Protein AF-A0A2T2RZQ7-F1 (afdb_monomer_lite)

Foldseek 3Di:
DDDPPPDDDPDPVVLCVVQVVCCVVVVDDSVPRDPSSDD

Sequence (39 aa):
MPQPSTGRPAHNHRRILNGIFWILRTGAPWRELPWHYGP

pLDDT: mean 74.9, std 10.38, range [49.66, 89.31]

Secondary structure (DSSP, 8-state):
-PPP--SS----HHHHHHHHHHHHHH---GGG--TTS--

Structure (mmCIF, N/CA/C/O backbone):
data_AF-A0A2T2RZQ7-F1
#
_entry.id   AF-A0A2T2RZQ7-F1
#
loop_
_atom_site.group_PDB
_atom_site.id
_atom_site.type_symbol
_atom_site.label_atom_id
_atom_site.label_alt_id
_atom_site.label_comp_id
_atom_site.label_asym_id
_atom_site.label_entity_id
_atom_si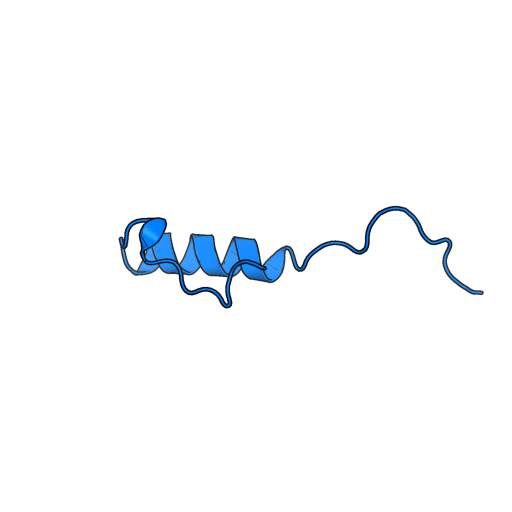te.label_seq_id
_atom_site.pdbx_PDB_ins_code
_atom_site.Cartn_x
_atom_site.Cartn_y
_atom_site.Cartn_z
_atom_site.occupancy
_atom_site.B_iso_or_equiv
_atom_site.auth_seq_id
_atom_site.auth_comp_id
_atom_site.auth_asym_id
_atom_site.auth_atom_id
_atom_site.pdbx_PDB_model_num
ATOM 1 N N . MET A 1 1 ? 7.593 4.726 -37.020 1.00 49.66 1 MET A N 1
ATOM 2 C CA . MET A 1 1 ? 8.818 4.046 -36.542 1.00 49.66 1 MET A CA 1
ATOM 3 C C . MET A 1 1 ? 8.418 3.176 -35.361 1.00 49.66 1 MET A C 1
ATOM 5 O O . MET A 1 1 ? 7.715 3.705 -34.503 1.00 49.66 1 MET A O 1
ATOM 9 N N . PRO A 1 2 ? 8.750 1.876 -35.322 1.00 60.44 2 PRO A N 1
ATOM 10 C CA . PRO A 1 2 ? 8.425 1.053 -34.163 1.00 60.44 2 PRO A CA 1
ATOM 11 C C . PRO A 1 2 ? 9.278 1.533 -32.986 1.00 60.44 2 PRO A C 1
ATOM 13 O O . PRO A 1 2 ? 10.484 1.730 -33.129 1.00 60.44 2 PRO A O 1
ATOM 16 N N . GLN A 1 3 ? 8.642 1.809 -31.849 1.00 65.81 3 GLN A N 1
ATOM 17 C CA . GLN A 1 3 ? 9.363 2.250 -30.660 1.00 65.81 3 GLN A CA 1
ATOM 18 C C . GLN A 1 3 ? 10.229 1.090 -30.140 1.00 65.81 3 GLN A C 1
ATOM 20 O O . GLN A 1 3 ? 9.749 -0.047 -30.108 1.00 65.81 3 GLN A O 1
ATOM 25 N N . PRO A 1 4 ? 11.490 1.344 -29.749 1.00 60.28 4 PRO A N 1
ATOM 26 C CA . PRO A 1 4 ? 12.338 0.315 -29.166 1.00 60.28 4 PRO A CA 1
ATOM 27 C C . PRO A 1 4 ? 11.681 -0.215 -27.888 1.00 60.28 4 PRO A C 1
ATOM 29 O O . PRO A 1 4 ? 11.122 0.551 -27.103 1.00 60.28 4 PRO A O 1
ATOM 32 N N . SER A 1 5 ? 11.716 -1.532 -27.691 1.00 64.44 5 SER A N 1
ATOM 33 C CA . SER A 1 5 ? 11.165 -2.212 -26.516 1.00 64.44 5 SER A CA 1
ATOM 34 C C . SER A 1 5 ? 12.038 -1.927 -25.289 1.00 64.44 5 SER A C 1
ATOM 36 O O . SER A 1 5 ? 12.816 -2.766 -24.842 1.00 64.44 5 SER A O 1
ATOM 38 N N . THR A 1 6 ? 11.974 -0.701 -24.776 1.00 64.56 6 THR A N 1
ATOM 39 C CA . THR A 1 6 ? 12.722 -0.270 -23.596 1.00 64.56 6 THR A CA 1
ATOM 40 C C . THR A 1 6 ? 12.113 -0.920 -22.353 1.00 64.56 6 THR A C 1
ATOM 42 O O . THR A 1 6 ? 11.185 -0.387 -21.755 1.00 64.56 6 THR A O 1
ATOM 45 N N . GLY A 1 7 ? 12.645 -2.081 -21.964 1.00 70.00 7 GLY A N 1
ATOM 46 C CA . GLY A 1 7 ? 12.344 -2.747 -20.693 1.00 70.00 7 GLY A CA 1
ATOM 47 C C . GLY A 1 7 ? 10.967 -3.418 -20.606 1.00 70.00 7 GLY A C 1
ATOM 48 O O . GLY A 1 7 ? 10.111 -3.258 -21.474 1.00 70.00 7 GLY A O 1
ATOM 49 N N . ARG A 1 8 ? 10.777 -4.222 -19.543 1.00 60.06 8 ARG A N 1
ATOM 50 C CA . A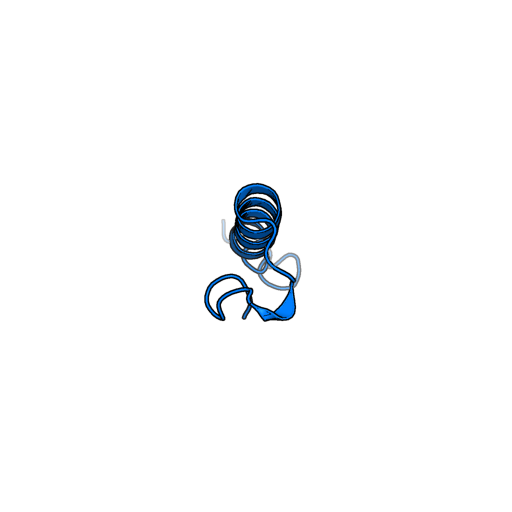RG A 1 8 ? 9.512 -4.913 -19.219 1.00 60.06 8 ARG A CA 1
ATOM 51 C C . ARG A 1 8 ? 8.336 -3.945 -19.405 1.00 60.06 8 ARG A C 1
ATOM 53 O O . ARG A 1 8 ? 8.441 -2.821 -18.911 1.00 60.06 8 ARG A O 1
ATOM 60 N N . PRO A 1 9 ? 7.229 -4.365 -20.052 1.00 64.94 9 PRO A N 1
ATOM 61 C CA . PRO A 1 9 ? 6.052 -3.516 -20.186 1.00 64.94 9 PRO A CA 1
ATOM 62 C C . PRO A 1 9 ? 5.709 -2.987 -18.800 1.00 64.94 9 PRO A C 1
ATOM 64 O O . PRO A 1 9 ? 5.620 -3.779 -17.859 1.00 64.94 9 PRO A O 1
ATOM 67 N N . ALA A 1 10 ? 5.613 -1.661 -18.664 1.00 60.72 10 ALA A N 1
ATOM 68 C CA . ALA A 1 10 ? 5.299 -1.032 -17.394 1.00 60.72 10 ALA A CA 1
ATOM 69 C C . ALA A 1 10 ? 4.024 -1.694 -16.866 1.00 60.72 10 ALA A C 1
ATOM 71 O O . ALA A 1 10 ? 2.937 -1.484 -17.409 1.00 60.72 10 ALA A O 1
ATOM 72 N N . HIS A 1 11 ? 4.169 -2.555 -15.853 1.00 64.19 11 HIS A N 1
ATOM 73 C CA . HIS A 1 11 ? 3.023 -3.107 -15.151 1.00 64.19 11 HIS A CA 1
ATOM 74 C 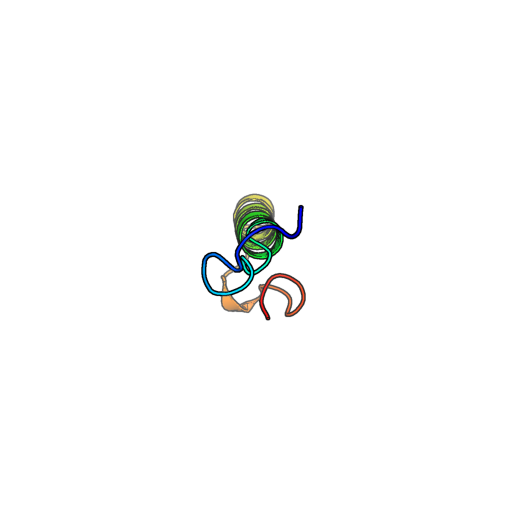C . HIS A 1 11 ? 2.167 -1.919 -14.756 1.00 64.19 11 HIS A C 1
ATOM 76 O O . HIS A 1 11 ? 2.721 -0.914 -14.319 1.00 64.19 11 HIS A O 1
ATOM 82 N N . ASN A 1 12 ? 0.854 -2.006 -14.978 1.00 76.62 12 ASN A N 1
ATOM 83 C CA . ASN A 1 12 ? -0.065 -0.886 -14.806 1.00 76.62 12 ASN A CA 1
ATOM 84 C C . ASN A 1 12 ? 0.150 -0.220 -13.436 1.00 76.62 12 ASN A C 1
ATOM 86 O O . ASN A 1 12 ? -0.487 -0.604 -12.460 1.00 76.62 12 ASN A O 1
ATOM 90 N N . HIS A 1 13 ? 1.007 0.807 -13.362 1.00 75.25 13 HIS A N 1
ATOM 91 C CA . HIS A 1 13 ? 1.319 1.523 -12.122 1.00 75.25 13 HIS A CA 1
ATOM 92 C C . HIS A 1 13 ? 0.037 2.116 -11.527 1.00 75.25 13 HIS A C 1
ATOM 94 O O . HIS A 1 13 ? -0.116 2.230 -10.317 1.00 75.25 13 HIS A O 1
ATOM 100 N N . ARG A 1 14 ? -0.946 2.378 -12.398 1.00 79.19 14 ARG A N 1
ATOM 101 C CA . ARG A 1 14 ? -2.317 2.762 -12.059 1.00 79.19 14 ARG A CA 1
ATOM 102 C C . ARG A 1 14 ? -3.020 1.751 -11.148 1.00 79.19 14 ARG A C 1
ATOM 104 O O . ARG A 1 14 ? -3.758 2.177 -10.276 1.00 79.19 14 ARG A O 1
ATOM 111 N N . ARG A 1 15 ? -2.799 0.441 -11.305 1.00 79.06 15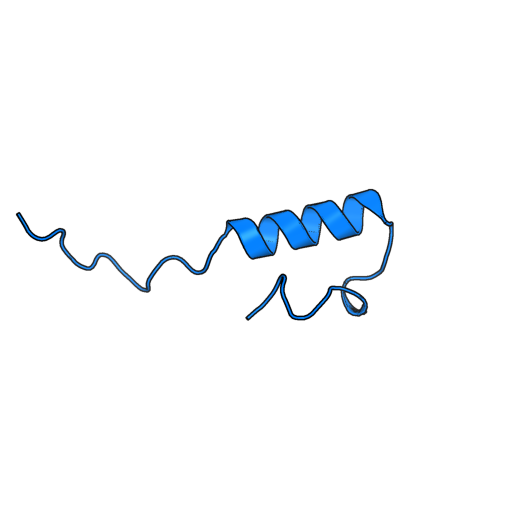 ARG A N 1
ATOM 112 C CA . ARG A 1 15 ? -3.399 -0.582 -10.427 1.00 79.06 15 ARG A CA 1
ATOM 113 C C . ARG A 1 15 ? -2.836 -0.500 -9.009 1.00 79.06 15 AR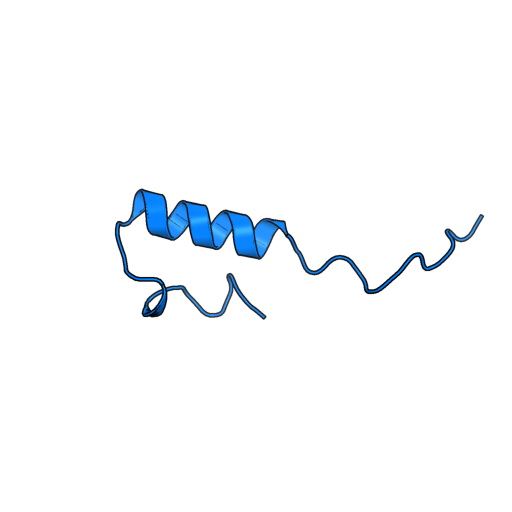G A C 1
ATOM 115 O O . ARG A 1 15 ? -3.617 -0.443 -8.067 1.00 79.06 15 ARG A O 1
ATOM 122 N N . ILE A 1 16 ? -1.514 -0.372 -8.885 1.00 80.12 16 ILE A N 1
ATOM 123 C CA . ILE A 1 16 ? -0.825 -0.221 -7.594 1.00 80.12 16 ILE A CA 1
ATOM 124 C C . ILE A 1 16 ? -1.285 1.066 -6.898 1.00 80.12 16 ILE A C 1
ATOM 126 O O . ILE A 1 16 ? -1.677 1.039 -5.735 1.00 80.12 16 ILE A O 1
ATOM 130 N N . LEU A 1 17 ? -1.303 2.185 -7.629 1.00 85.38 17 LEU A N 1
ATOM 131 C CA . LEU A 1 17 ? -1.756 3.474 -7.104 1.00 85.38 17 LEU A CA 1
ATOM 132 C C . LEU A 1 17 ? -3.234 3.450 -6.699 1.00 85.38 17 LEU A C 1
ATOM 134 O O . LEU A 1 17 ? -3.570 3.958 -5.634 1.00 85.38 17 LEU A O 1
ATOM 138 N N . ASN A 1 18 ? -4.108 2.823 -7.491 1.00 85.31 18 ASN A N 1
ATOM 139 C CA . ASN A 1 18 ? -5.516 2.662 -7.128 1.00 85.31 18 ASN A CA 1
ATOM 140 C C . ASN A 1 18 ? -5.685 1.798 -5.869 1.00 85.31 18 ASN A C 1
ATOM 142 O O . ASN A 1 18 ? -6.538 2.106 -5.041 1.00 85.31 18 ASN A O 1
ATOM 146 N N . GLY A 1 19 ? -4.856 0.765 -5.690 1.00 85.81 19 GLY A N 1
ATOM 147 C CA . GLY A 1 19 ? -4.870 -0.049 -4.478 1.00 85.81 19 GLY A CA 1
ATOM 148 C C . GLY A 1 19 ? -4.430 0.724 -3.233 1.00 85.81 19 GLY A C 1
ATOM 149 O O . GLY A 1 19 ? -5.106 0.667 -2.208 1.00 85.81 19 GLY A O 1
ATOM 150 N N . ILE A 1 20 ? -3.370 1.534 -3.345 1.00 86.81 20 ILE A N 1
ATOM 151 C CA . ILE A 1 20 ? -2.952 2.465 -2.282 1.00 86.81 20 ILE A CA 1
ATOM 152 C C . ILE A 1 20 ? -4.096 3.430 -1.946 1.00 86.81 20 ILE A C 1
ATOM 154 O O . ILE A 1 20 ? -4.426 3.615 -0.778 1.00 86.81 20 ILE A O 1
ATOM 158 N N . PHE A 1 21 ? -4.734 4.023 -2.958 1.00 87.94 21 PHE A N 1
ATOM 159 C CA . PHE A 1 21 ? -5.820 4.984 -2.759 1.00 87.94 21 PHE A CA 1
ATOM 160 C C . PHE A 1 21 ? -7.047 4.352 -2.093 1.00 87.94 21 PHE A C 1
ATOM 162 O O . PHE A 1 21 ? -7.689 4.977 -1.251 1.00 87.94 21 PHE A O 1
ATOM 169 N N . TRP A 1 22 ? -7.361 3.102 -2.440 1.00 86.19 22 TRP A N 1
ATOM 170 C CA . TRP A 1 22 ? -8.436 2.343 -1.813 1.00 86.19 22 TRP A CA 1
ATOM 171 C C . TRP A 1 22 ? -8.145 2.066 -0.335 1.00 86.19 22 TRP A C 1
ATOM 173 O O . TRP A 1 22 ? -9.017 2.294 0.500 1.00 86.19 22 TRP A O 1
ATOM 183 N N . ILE A 1 23 ? -6.917 1.666 0.008 1.00 87.69 23 ILE A N 1
ATOM 184 C CA . ILE A 1 23 ? -6.488 1.445 1.400 1.00 87.69 23 ILE A CA 1
ATOM 185 C C . ILE A 1 23 ? -6.540 2.741 2.200 1.00 87.69 23 ILE A C 1
ATOM 187 O O . ILE A 1 23 ? -7.101 2.764 3.289 1.00 87.69 23 ILE A O 1
ATOM 191 N N . LEU A 1 24 ? -6.023 3.837 1.644 1.00 89.31 24 LEU A N 1
ATOM 192 C CA . LEU A 1 24 ? -6.069 5.147 2.293 1.00 89.31 24 LEU A CA 1
ATOM 193 C C . LEU A 1 24 ? -7.508 5.641 2.504 1.00 89.31 24 LEU A C 1
ATOM 195 O O . LEU A 1 24 ? -7.785 6.295 3.504 1.00 89.31 24 LEU A O 1
ATOM 199 N N . ARG A 1 25 ? -8.431 5.325 1.587 1.00 84.62 25 ARG A N 1
ATOM 200 C CA . ARG A 1 25 ? -9.842 5.726 1.688 1.00 84.62 25 ARG A CA 1
ATOM 201 C C . ARG A 1 25 ? -10.673 4.829 2.605 1.00 84.62 25 ARG A C 1
ATOM 203 O O . ARG A 1 25 ? -11.595 5.320 3.246 1.00 84.62 25 ARG A O 1
ATOM 210 N N . THR A 1 26 ? -10.379 3.535 2.632 1.00 84.88 26 THR A N 1
ATOM 211 C CA . THR A 1 26 ? -11.169 2.526 3.360 1.00 84.88 26 THR A CA 1
ATOM 212 C C . THR A 1 26 ? -10.586 2.249 4.748 1.00 84.88 26 THR A C 1
ATOM 214 O O . THR A 1 26 ? -11.283 1.750 5.621 1.00 84.88 26 THR A O 1
ATOM 217 N N . GLY A 1 27 ? -9.301 2.553 4.961 1.00 86.88 27 GLY A N 1
ATOM 218 C CA . GLY A 1 27 ? -8.549 2.184 6.165 1.00 86.88 27 GLY A CA 1
ATOM 219 C C . GLY A 1 27 ? -8.288 0.678 6.286 1.00 86.88 27 GLY A C 1
ATOM 220 O O . GLY A 1 27 ? -7.811 0.214 7.319 1.00 86.88 27 GLY A O 1
ATOM 221 N N . ALA A 1 28 ? -8.622 -0.093 5.250 1.00 83.56 28 ALA A N 1
ATOM 222 C CA . ALA A 1 28 ? -8.532 -1.542 5.257 1.00 83.56 28 ALA A CA 1
ATOM 223 C C . ALA A 1 28 ? -7.068 -2.004 5.141 1.00 83.56 28 ALA A C 1
ATOM 225 O O . ALA A 1 28 ? -6.278 -1.392 4.419 1.00 83.56 28 ALA A O 1
ATOM 226 N N . PRO A 1 29 ? -6.678 -3.089 5.827 1.00 82.44 29 PRO A N 1
ATOM 227 C CA . PRO A 1 29 ? -5.325 -3.616 5.736 1.00 82.44 29 PRO A CA 1
ATOM 228 C C . PRO A 1 29 ? -5.020 -4.088 4.309 1.00 82.44 29 PRO A C 1
ATOM 230 O O . PRO A 1 29 ? -5.892 -4.575 3.598 1.00 82.44 29 PRO A O 1
ATOM 233 N N . TRP A 1 30 ? -3.744 -4.051 3.923 1.00 81.06 30 TRP A N 1
ATOM 234 C CA . TRP A 1 30 ? -3.238 -4.513 2.617 1.00 81.06 30 TRP A CA 1
ATOM 235 C C . TRP A 1 30 ? -3.683 -5.921 2.197 1.00 81.06 30 TRP A C 1
ATOM 237 O O . TRP A 1 30 ? -3.672 -6.256 1.019 1.00 81.06 30 TRP A O 1
ATOM 247 N N . ARG A 1 31 ? -4.084 -6.741 3.167 1.00 77.88 31 ARG A N 1
ATOM 248 C CA . ARG A 1 31 ? -4.568 -8.113 3.000 1.00 77.88 31 ARG A CA 1
ATOM 249 C C . ARG A 1 31 ? -5.982 -8.207 2.422 1.00 77.88 31 ARG A C 1
ATOM 251 O O . ARG A 1 31 ? -6.317 -9.220 1.829 1.00 77.88 31 ARG A O 1
ATOM 258 N N . GLU A 1 32 ? -6.770 -7.152 2.596 1.00 79.75 32 GLU A N 1
ATOM 259 C CA . GLU A 1 32 ? -8.110 -6.996 2.023 1.00 79.75 32 GLU A CA 1
ATOM 260 C C . GLU A 1 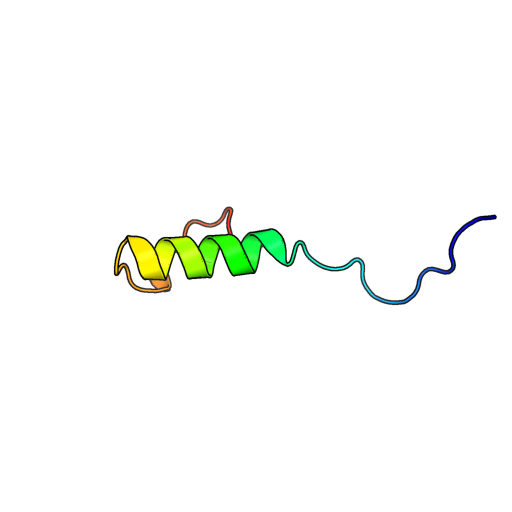32 ? -8.045 -6.385 0.620 1.00 79.75 32 GLU A C 1
ATOM 262 O O . GLU A 1 32 ? -9.083 -6.179 -0.006 1.00 79.75 32 GLU A O 1
ATOM 267 N N . LEU A 1 33 ? -6.842 -6.054 0.126 1.00 79.94 33 LEU A N 1
ATOM 268 C CA . LEU A 1 33 ? -6.698 -5.418 -1.168 1.00 79.94 33 LEU A CA 1
ATOM 269 C C . LEU A 1 33 ? -7.190 -6.378 -2.258 1.00 79.94 33 LEU A C 1
ATOM 271 O O . LEU A 1 33 ? -6.617 -7.457 -2.437 1.00 79.94 33 LEU A O 1
ATOM 275 N N . PRO A 1 34 ? -8.212 -5.986 -3.029 1.00 73.94 34 PRO A N 1
ATOM 276 C CA . PRO A 1 34 ? -8.748 -6.873 -4.036 1.00 73.94 34 PRO A CA 1
ATOM 277 C C . PRO A 1 34 ? -7.720 -7.249 -5.111 1.00 73.94 34 PRO A C 1
ATOM 279 O O . PRO A 1 34 ? -6.998 -6.394 -5.631 1.00 73.94 34 PRO A O 1
ATOM 282 N N . TRP A 1 35 ? -7.749 -8.517 -5.526 1.00 70.00 35 TRP A N 1
ATOM 283 C CA . TRP A 1 35 ? -6.886 -9.134 -6.551 1.00 70.00 35 TRP A CA 1
ATOM 284 C C . TRP A 1 35 ? -6.926 -8.492 -7.945 1.00 70.00 35 TRP A C 1
ATOM 286 O O . TRP A 1 35 ? -6.225 -8.924 -8.844 1.00 70.00 35 TRP A O 1
ATOM 296 N N . HIS A 1 36 ? -7.725 -7.445 -8.144 1.00 72.38 36 HIS A N 1
ATOM 297 C CA . HIS A 1 36 ? -7.729 -6.641 -9.365 1.00 72.38 36 HIS A CA 1
ATOM 298 C C . HIS A 1 36 ? -6.784 -5.421 -9.312 1.00 72.38 36 HIS A C 1
ATOM 300 O O . HIS A 1 36 ? -6.462 -4.859 -10.364 1.00 72.38 36 HIS A O 1
ATOM 306 N N . TYR A 1 37 ? -6.319 -5.008 -8.124 1.00 69.88 37 TYR A N 1
ATOM 307 C CA . TYR A 1 37 ? -5.326 -3.932 -7.944 1.00 69.88 37 TYR A CA 1
ATOM 308 C C . TYR A 1 37 ? -3.870 -4.428 -7.950 1.00 69.88 37 TYR A C 1
ATOM 310 O O . TYR A 1 37 ? -2.947 -3.626 -8.098 1.00 69.88 37 TYR A O 1
ATOM 318 N N . GLY A 1 38 ? -3.658 -5.738 -7.851 1.00 64.50 38 GLY A N 1
ATOM 319 C CA . GLY A 1 38 ? -2.383 -6.410 -8.109 1.00 64.50 38 GLY A CA 1
ATOM 320 C C . GLY A 1 38 ? -2.539 -7.435 -9.240 1.00 64.50 38 GLY A C 1
ATOM 321 O O . GLY A 1 38 ? -3.662 -7.853 -9.504 1.00 64.50 38 GLY A O 1
ATOM 322 N N . PRO A 1 39 ? -1.477 -7.766 -9.992 1.00 59.44 39 PRO A N 1
ATOM 323 C CA . PRO A 1 39 ? -1.415 -8.987 -10.793 1.00 59.44 39 PRO A CA 1
ATOM 324 C C . PRO A 1 39 ? -1.177 -10.229 -9.923 1.00 59.44 39 PRO A C 1
ATOM 326 O O . PRO A 1 39 ? -0.464 -10.101 -8.901 1.00 59.44 39 PRO A O 1
#

Radius of gyration: 14.09 Å; chains: 1; bounding box: 24×15×43 Å